Protein AF-A0A183U4D3-F1 (afdb_monomer_lite)

Secondary structure (DSSP, 8-state):
-----------SS-SS--SS-----SS-HHHHHHHHHHHHHHHHHHHTT-TTSSSTTS--HHHHHHHHHHHHHHHHTTTTT-PPPP---TTTTTS-------TTTTTS-------TTTT---TT-SSSSHHHHHHHHHHHHHHHHHSS--------

Organism: Toxocara canis (NCBI:txid6265)

Structure (mmCIF, N/CA/C/O backbone):
data_AF-A0A183U4D3-F1
#
_entry.id   AF-A0A183U4D3-F1
#
loop_
_atom_site.group_PDB
_atom_site.id
_atom_site.type_symbol
_atom_site.label_atom_id
_atom_site.label_alt_id
_atom_site.label_comp_id
_atom_site.label_asym_id
_atom_site.label_entity_id
_atom_site.label_seq_id
_atom_site.pdbx_PDB_ins_code
_atom_site.Cartn_x
_atom_site.Cartn_y
_atom_site.Cartn_z
_atom_site.occupancy
_atom_site.B_iso_or_equiv
_atom_site.auth_seq_id
_atom_site.auth_comp_id
_atom_site.auth_asym_id
_atom_site.auth_atom_id
_atom_site.pdbx_PDB_model_num
ATOM 1 N N . MET A 1 1 ? 48.449 -57.206 -62.735 1.00 44.56 1 MET A N 1
ATOM 2 C CA . MET A 1 1 ? 49.182 -56.422 -61.722 1.00 44.56 1 MET A CA 1
ATOM 3 C C . MET A 1 1 ? 48.253 -55.327 -61.239 1.00 44.56 1 MET A C 1
ATOM 5 O O . MET A 1 1 ? 47.997 -54.387 -61.975 1.00 44.56 1 MET A O 1
ATOM 9 N N . ALA A 1 2 ? 47.653 -55.547 -60.072 1.00 41.00 2 ALA A N 1
ATOM 10 C CA . ALA A 1 2 ? 46.830 -54.576 -59.368 1.00 41.00 2 ALA A CA 1
ATOM 11 C C . ALA A 1 2 ? 47.735 -53.680 -58.513 1.00 41.00 2 ALA A C 1
ATOM 13 O O . ALA A 1 2 ? 48.645 -54.203 -57.875 1.00 41.00 2 ALA A O 1
ATOM 14 N N . ASN A 1 3 ? 47.494 -52.370 -58.570 1.00 41.59 3 ASN A N 1
ATOM 15 C CA . ASN A 1 3 ? 47.828 -51.286 -57.630 1.00 41.59 3 ASN A CA 1
ATOM 16 C C . ASN A 1 3 ? 47.609 -49.998 -58.450 1.00 41.59 3 ASN A C 1
ATOM 18 O O . ASN A 1 3 ? 48.135 -49.893 -59.549 1.00 41.59 3 ASN A O 1
ATOM 22 N N . GLN A 1 4 ? 46.789 -49.027 -58.059 1.00 51.56 4 GLN A N 1
ATOM 23 C CA . GLN A 1 4 ? 46.837 -48.341 -56.777 1.00 51.56 4 GLN A CA 1
ATOM 24 C C . GLN A 1 4 ? 45.525 -47.567 -56.540 1.00 51.56 4 GLN A C 1
ATOM 26 O O . GLN A 1 4 ? 44.908 -47.057 -57.472 1.00 51.56 4 GLN A O 1
ATOM 31 N N . LEU A 1 5 ? 45.110 -47.530 -55.277 1.00 49.91 5 LEU A N 1
ATOM 32 C CA . LEU A 1 5 ? 43.897 -46.925 -54.733 1.00 49.91 5 LEU A CA 1
ATOM 33 C C . LEU A 1 5 ? 44.051 -45.422 -54.434 1.00 49.91 5 LEU A C 1
ATOM 35 O O . LEU A 1 5 ? 45.138 -44.967 -54.095 1.00 49.91 5 LEU A O 1
ATOM 39 N N . ALA A 1 6 ? 42.882 -44.772 -54.381 1.00 50.97 6 ALA A N 1
ATOM 40 C CA . ALA A 1 6 ? 42.489 -43.663 -53.504 1.00 50.97 6 ALA A CA 1
ATOM 41 C C . ALA A 1 6 ? 42.940 -42.234 -53.851 1.00 50.97 6 ALA A C 1
ATOM 43 O O . ALA A 1 6 ? 44.058 -41.837 -53.549 1.00 50.97 6 ALA A O 1
ATOM 44 N N . GLN A 1 7 ? 41.983 -41.425 -54.327 1.00 40.34 7 GLN A N 1
ATOM 45 C CA . GLN A 1 7 ? 41.547 -40.165 -53.693 1.00 40.34 7 GLN A CA 1
ATOM 46 C C . GLN A 1 7 ? 40.402 -39.531 -54.504 1.00 40.34 7 GLN A C 1
ATOM 48 O O . GLN A 1 7 ? 40.462 -39.501 -55.729 1.00 40.34 7 GLN A O 1
AT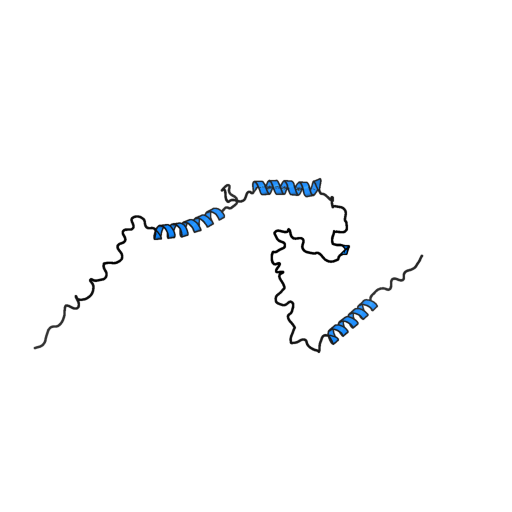OM 53 N N . GLY A 1 8 ? 39.370 -39.018 -53.820 1.00 41.41 8 GLY A N 1
ATOM 54 C CA . GLY A 1 8 ? 38.375 -38.116 -54.423 1.00 41.41 8 GLY A CA 1
ATOM 55 C C . GLY A 1 8 ? 36.907 -38.481 -54.193 1.00 41.41 8 GLY A C 1
ATOM 56 O O . GLY A 1 8 ? 36.155 -38.663 -55.144 1.00 41.41 8 GLY A O 1
ATOM 57 N N . THR A 1 9 ? 36.484 -38.599 -52.936 1.00 46.16 9 THR A N 1
ATOM 58 C CA . THR A 1 9 ? 35.069 -38.657 -52.544 1.00 46.16 9 THR A CA 1
ATOM 59 C C . THR A 1 9 ? 34.431 -37.265 -52.559 1.00 46.16 9 THR A C 1
ATOM 61 O O . THR A 1 9 ? 34.885 -36.393 -51.828 1.00 46.16 9 THR A O 1
ATOM 64 N N . GLY A 1 10 ? 33.315 -37.120 -53.280 1.00 46.25 10 GLY A N 1
ATOM 65 C CA . GLY A 1 10 ? 32.165 -36.327 -52.826 1.00 46.25 10 GLY A CA 1
ATOM 66 C C . GLY A 1 10 ? 32.139 -34.827 -53.135 1.00 46.25 10 GLY A C 1
ATOM 67 O O . GLY A 1 10 ? 32.298 -34.018 -52.232 1.00 46.25 10 GLY A O 1
ATOM 68 N N . GLU A 1 11 ? 31.756 -34.455 -54.359 1.00 47.78 11 GLU A N 1
ATOM 69 C CA . GLU A 1 11 ? 31.225 -33.114 -54.669 1.00 47.78 11 GLU A CA 1
ATOM 70 C C . GLU A 1 11 ? 29.861 -33.209 -55.372 1.00 47.78 11 GLU A C 1
ATOM 72 O O . GLU A 1 11 ? 29.689 -32.790 -56.508 1.00 47.78 11 GLU A O 1
ATOM 77 N N . THR A 1 12 ? 28.853 -33.780 -54.712 1.00 52.97 12 THR A N 1
ATOM 78 C CA . THR A 1 12 ? 27.444 -33.562 -55.096 1.00 52.97 12 THR A CA 1
ATOM 79 C C . THR A 1 12 ? 26.551 -33.637 -53.858 1.00 52.97 12 THR A C 1
ATOM 81 O O . THR A 1 12 ? 26.125 -34.720 -53.485 1.00 52.97 12 THR A O 1
ATOM 84 N N . ALA A 1 13 ? 26.310 -32.494 -53.199 1.00 53.44 13 ALA A N 1
ATOM 85 C CA . ALA A 1 13 ? 25.108 -32.169 -52.396 1.00 53.44 13 ALA A CA 1
ATOM 86 C C . ALA A 1 13 ? 25.422 -31.154 -51.282 1.00 53.44 13 ALA A C 1
ATOM 88 O O . ALA A 1 13 ? 25.494 -31.523 -50.117 1.00 53.44 13 ALA A O 1
ATOM 89 N N . SER A 1 14 ? 25.593 -29.864 -51.602 1.00 53.22 14 SER A N 1
ATOM 90 C CA . SER A 1 14 ? 25.630 -28.836 -50.540 1.00 53.22 14 SER A CA 1
ATOM 91 C C . SER A 1 14 ? 25.419 -27.384 -51.013 1.00 53.22 14 SER A C 1
ATOM 93 O O . SER A 1 14 ? 25.943 -26.462 -50.398 1.00 53.22 14 SER A O 1
ATOM 95 N N . LEU A 1 15 ? 24.678 -27.109 -52.092 1.00 56.41 15 LEU A N 1
ATOM 96 C CA . LEU A 1 15 ? 24.499 -25.713 -52.552 1.00 56.41 15 LEU A CA 1
ATOM 97 C C . LEU A 1 15 ? 23.039 -25.295 -52.756 1.00 56.41 15 LEU A C 1
ATOM 99 O O . LEU A 1 15 ? 22.734 -24.491 -53.632 1.00 56.41 15 LEU A O 1
ATOM 103 N N . ARG A 1 16 ? 22.124 -25.803 -51.918 1.00 54.88 16 ARG A N 1
ATOM 104 C CA . ARG A 1 16 ? 20.745 -25.284 -51.806 1.00 54.88 16 ARG A CA 1
ATOM 105 C C . ARG A 1 16 ? 20.261 -25.139 -50.363 1.00 54.88 16 ARG A C 1
ATOM 107 O O . ARG A 1 16 ? 19.189 -25.614 -50.015 1.00 54.88 16 ARG A O 1
ATOM 114 N N . LEU A 1 17 ? 21.035 -24.436 -49.538 1.00 55.50 17 LEU A N 1
ATOM 115 C CA . LEU A 1 17 ? 20.536 -23.893 -48.268 1.00 55.50 17 LEU A CA 1
ATOM 116 C C . LEU A 1 17 ? 21.156 -22.523 -47.947 1.00 55.50 17 LEU A C 1
ATOM 118 O O . LEU A 1 17 ? 21.569 -22.257 -46.829 1.00 55.50 17 LEU A O 1
ATOM 122 N N . GLY A 1 18 ? 21.272 -21.659 -48.956 1.00 48.31 18 GLY A N 1
ATOM 123 C CA . GLY A 1 18 ? 21.847 -20.316 -48.808 1.00 48.31 18 GLY A CA 1
ATOM 124 C C . GLY A 1 18 ? 20.845 -19.179 -49.001 1.00 48.31 18 GLY A C 1
ATOM 125 O O . GLY A 1 18 ? 21.269 -18.072 -49.301 1.00 48.31 18 GLY A O 1
ATOM 126 N N . HIS A 1 19 ? 19.534 -19.440 -48.926 1.00 54.84 19 HIS A N 1
ATOM 127 C CA . HIS A 1 19 ? 18.524 -18.493 -49.422 1.00 54.84 19 HIS A CA 1
ATOM 128 C C . HIS A 1 19 ? 17.438 -18.069 -48.422 1.00 54.84 19 HIS A C 1
ATOM 130 O O . HIS A 1 19 ? 16.425 -17.522 -48.849 1.00 54.84 19 HIS A O 1
ATOM 136 N N . THR A 1 20 ? 17.624 -18.262 -47.109 1.00 54.31 20 THR A N 1
ATOM 137 C CA . THR A 1 20 ? 16.523 -17.979 -46.164 1.00 54.31 20 THR A CA 1
ATOM 138 C C . THR A 1 20 ? 16.911 -17.376 -44.812 1.00 54.31 20 THR A C 1
ATOM 140 O O . THR A 1 20 ? 16.169 -17.591 -43.870 1.00 54.31 20 THR A O 1
ATOM 143 N N . LEU A 1 21 ? 18.018 -16.632 -44.652 1.00 59.41 21 LEU A N 1
ATOM 144 C CA . LEU A 1 21 ? 18.308 -15.955 -43.363 1.00 59.41 21 LEU A CA 1
ATOM 145 C C . LEU A 1 21 ? 19.048 -14.605 -43.467 1.00 59.41 21 LEU A C 1
ATOM 147 O O . LEU A 1 21 ? 19.639 -14.160 -42.491 1.00 59.41 21 LEU A O 1
ATOM 151 N N . ALA A 1 22 ? 19.034 -13.921 -44.609 1.00 60.75 22 ALA A N 1
ATOM 152 C CA . ALA A 1 22 ? 19.615 -12.578 -44.696 1.00 60.75 22 ALA A CA 1
ATOM 153 C C . ALA A 1 22 ? 18.512 -11.517 -44.584 1.00 60.75 22 ALA A C 1
ATOM 155 O O . ALA A 1 22 ? 18.188 -10.838 -45.554 1.00 60.75 22 ALA A O 1
ATOM 156 N N . ILE A 1 23 ? 17.886 -11.414 -43.408 1.00 65.94 23 ILE A N 1
ATOM 157 C CA . ILE A 1 23 ? 17.155 -10.192 -43.058 1.00 65.94 23 ILE A CA 1
ATOM 158 C C . ILE A 1 23 ? 18.216 -9.242 -42.507 1.00 65.94 23 ILE A C 1
ATOM 160 O O . ILE A 1 23 ? 18.730 -9.462 -41.413 1.00 65.94 23 ILE A O 1
ATOM 164 N N . ASP A 1 24 ? 18.583 -8.231 -43.291 1.00 66.75 24 ASP A N 1
ATOM 165 C CA . ASP A 1 24 ? 19.472 -7.159 -42.845 1.00 66.75 24 ASP A CA 1
ATOM 166 C C . ASP A 1 24 ? 18.697 -6.246 -41.889 1.00 66.75 24 ASP A C 1
ATOM 168 O O . ASP A 1 24 ? 18.011 -5.302 -42.285 1.00 66.75 24 ASP A O 1
ATOM 172 N N . ILE A 1 25 ? 18.704 -6.619 -40.610 1.00 68.25 25 ILE A N 1
ATOM 173 C CA . ILE A 1 25 ? 18.084 -5.831 -39.557 1.00 68.25 25 ILE A CA 1
ATOM 174 C C . ILE A 1 25 ? 19.145 -4.859 -39.034 1.00 68.25 25 ILE A C 1
ATOM 176 O O . ILE A 1 25 ? 19.945 -5.208 -38.170 1.00 68.25 25 ILE A O 1
ATOM 180 N N . VAL A 1 26 ? 19.108 -3.618 -39.528 1.00 82.81 26 VAL A N 1
ATOM 181 C CA . VAL A 1 26 ? 19.986 -2.513 -39.084 1.00 82.81 26 VAL A CA 1
ATOM 182 C C . VAL A 1 26 ? 19.916 -2.299 -37.561 1.00 82.81 26 VAL A C 1
ATOM 184 O O . VAL A 1 26 ? 20.884 -1.860 -36.944 1.00 82.81 26 VAL A O 1
ATOM 187 N N . VAL A 1 27 ? 18.777 -2.634 -36.942 1.00 81.38 27 VAL A N 1
ATOM 188 C CA . VAL A 1 27 ? 18.528 -2.504 -35.499 1.00 81.38 27 VAL A CA 1
ATOM 189 C C . VAL A 1 27 ? 18.169 -3.864 -34.886 1.00 81.38 27 VAL A C 1
ATOM 191 O O . VAL A 1 27 ? 17.082 -4.371 -35.153 1.00 81.38 27 VAL A O 1
ATOM 194 N N . PRO A 1 28 ? 19.001 -4.464 -34.019 1.00 84.88 28 PRO A N 1
ATOM 195 C CA . PRO A 1 28 ? 18.786 -5.827 -33.527 1.00 84.88 28 PRO A CA 1
ATOM 196 C C . PRO A 1 28 ? 17.645 -5.915 -32.492 1.00 84.88 28 PRO A C 1
ATOM 198 O O . PRO A 1 28 ? 17.878 -5.987 -31.286 1.00 84.88 28 PRO A O 1
ATOM 201 N N . LEU A 1 29 ? 16.392 -5.961 -32.959 1.00 87.19 29 LEU A N 1
ATOM 202 C CA . LEU A 1 29 ? 15.186 -5.945 -32.114 1.00 87.19 29 LEU A CA 1
ATOM 203 C C . LEU A 1 29 ? 15.153 -7.064 -31.059 1.00 87.19 29 LEU A C 1
ATOM 205 O O . LEU A 1 29 ? 14.802 -6.815 -29.909 1.00 87.19 29 LEU A O 1
ATOM 209 N N . SER A 1 30 ? 15.547 -8.292 -31.418 1.00 87.31 30 SER A N 1
ATOM 210 C CA . SER A 1 30 ? 15.556 -9.425 -30.476 1.00 87.31 30 SER A CA 1
ATOM 211 C C . SER A 1 30 ? 16.523 -9.193 -29.310 1.00 87.31 30 SER A C 1
ATOM 213 O O . SER A 1 30 ? 16.172 -9.418 -28.152 1.00 87.31 30 SER A O 1
ATOM 215 N N . THR A 1 31 ? 17.713 -8.669 -29.600 1.00 89.12 31 THR A N 1
ATOM 216 C CA . THR A 1 31 ? 18.724 -8.350 -28.588 1.00 89.12 31 THR A CA 1
ATOM 217 C C . THR A 1 31 ? 18.310 -7.152 -27.738 1.00 89.12 31 THR A C 1
ATOM 219 O O . THR A 1 31 ? 18.573 -7.149 -26.541 1.00 89.12 31 THR A O 1
ATOM 222 N N . MET A 1 32 ? 17.607 -6.166 -28.306 1.00 92.81 32 MET A N 1
ATOM 223 C CA . MET A 1 32 ? 17.054 -5.047 -27.531 1.00 92.81 32 MET A CA 1
ATOM 224 C C . MET A 1 32 ? 16.004 -5.517 -26.520 1.00 92.81 32 MET A C 1
ATOM 226 O O . MET A 1 32 ? 16.042 -5.102 -25.366 1.00 92.81 32 MET A O 1
ATOM 230 N N . VAL A 1 33 ? 15.107 -6.425 -26.915 1.00 93.81 33 VAL A N 1
ATOM 231 C CA . VAL A 1 33 ? 14.118 -7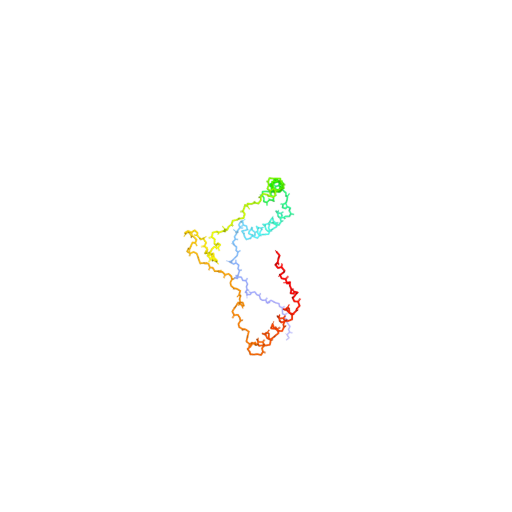.007 -25.993 1.00 93.81 33 VAL A CA 1
ATOM 232 C C . VAL A 1 33 ? 14.812 -7.797 -24.880 1.00 93.81 33 VAL A C 1
ATOM 234 O O . VAL A 1 33 ? 14.491 -7.616 -23.708 1.00 93.81 33 VAL A O 1
ATOM 237 N N . GLN A 1 34 ? 15.807 -8.624 -25.220 1.00 93.19 34 GLN A N 1
ATOM 238 C CA . GLN A 1 34 ? 16.605 -9.350 -24.223 1.00 93.19 34 GLN A CA 1
ATOM 239 C C . GLN A 1 34 ? 17.324 -8.392 -23.262 1.00 93.19 34 GLN A C 1
ATOM 241 O O . GLN A 1 34 ? 17.308 -8.606 -22.053 1.00 93.19 34 GLN A O 1
ATOM 246 N N . PHE A 1 35 ? 17.902 -7.306 -23.778 1.00 95.12 35 PHE A N 1
ATOM 247 C CA . PHE A 1 35 ? 18.560 -6.280 -22.974 1.00 95.12 35 PHE A CA 1
ATOM 248 C C . PHE A 1 35 ? 17.597 -5.615 -21.982 1.00 95.12 35 PHE A C 1
ATOM 250 O O . PHE A 1 35 ? 17.933 -5.496 -20.806 1.00 95.12 35 PHE A O 1
ATOM 257 N N . VAL A 1 36 ? 16.386 -5.249 -22.420 1.00 95.31 36 VAL A N 1
ATOM 258 C CA . VAL A 1 36 ? 15.362 -4.662 -21.539 1.00 95.31 36 VAL A CA 1
ATOM 259 C C . VAL A 1 36 ? 14.950 -5.637 -20.438 1.00 95.31 36 VAL A C 1
ATOM 261 O O . VAL A 1 36 ? 14.810 -5.212 -19.298 1.00 95.31 36 VAL A O 1
ATOM 264 N N . PHE A 1 37 ? 14.815 -6.935 -20.719 1.00 94.75 37 PHE A N 1
ATOM 265 C CA . PHE A 1 37 ? 14.504 -7.911 -19.670 1.00 94.75 37 PHE A CA 1
ATOM 266 C C . PHE A 1 37 ? 15.627 -8.044 -18.636 1.00 94.75 37 PHE A C 1
ATOM 268 O O . PHE A 1 37 ? 15.357 -8.004 -17.437 1.00 94.75 37 PHE A O 1
ATOM 275 N N . TYR A 1 38 ? 16.884 -8.175 -19.070 1.00 95.12 38 TYR A N 1
ATOM 276 C CA . TYR A 1 38 ? 18.003 -8.354 -18.141 1.00 95.12 38 TYR A CA 1
ATOM 277 C C . TYR A 1 38 ? 18.315 -7.089 -17.339 1.00 95.12 38 TYR A C 1
ATOM 279 O O . TYR A 1 38 ? 18.455 -7.152 -16.118 1.00 95.12 38 TYR A O 1
ATOM 287 N N . VAL A 1 39 ? 18.402 -5.934 -18.003 1.00 95.75 39 VAL A N 1
ATOM 288 C CA . VAL A 1 39 ? 18.679 -4.660 -17.328 1.00 95.75 39 VAL A CA 1
ATOM 289 C C . VAL A 1 39 ? 17.462 -4.180 -16.552 1.00 95.75 39 VAL A C 1
ATOM 291 O O . VAL A 1 39 ? 17.624 -3.685 -15.446 1.00 95.75 39 VAL A O 1
ATOM 294 N N . GLY A 1 40 ? 16.249 -4.377 -17.069 1.00 95.06 40 GLY A N 1
ATOM 295 C CA . GLY A 1 40 ? 15.016 -4.035 -16.363 1.00 95.06 40 GLY A CA 1
ATOM 296 C C . GLY A 1 40 ? 14.853 -4.822 -15.066 1.00 95.06 40 GLY A C 1
ATOM 297 O O . GLY A 1 40 ? 14.557 -4.230 -14.033 1.00 95.06 40 GLY A O 1
ATOM 298 N N . TRP A 1 41 ? 15.122 -6.132 -15.073 1.00 95.31 41 TRP A N 1
ATOM 299 C CA . TRP A 1 41 ? 15.069 -6.929 -13.843 1.00 95.31 41 TRP A CA 1
ATOM 300 C C . TRP A 1 41 ? 16.180 -6.536 -12.858 1.00 95.31 41 TRP A C 1
ATOM 302 O O . TRP A 1 41 ? 15.925 -6.400 -11.663 1.00 95.31 41 TRP A O 1
ATOM 312 N N . MET A 1 42 ? 17.397 -6.268 -13.341 1.00 94.69 42 MET A N 1
ATOM 313 C CA . MET A 1 42 ? 18.463 -5.730 -12.488 1.00 94.69 42 MET A CA 1
ATOM 314 C C . MET A 1 42 ? 18.057 -4.388 -11.857 1.00 94.69 42 MET A C 1
ATOM 316 O O . MET A 1 42 ? 18.216 -4.212 -10.653 1.00 94.69 42 MET A O 1
ATOM 320 N N . LYS A 1 43 ? 17.487 -3.469 -12.645 1.00 90.81 43 LYS A N 1
ATOM 321 C CA . LYS A 1 43 ? 17.035 -2.148 -12.189 1.00 90.81 43 LYS A CA 1
ATOM 322 C C . LYS A 1 43 ? 15.904 -2.242 -11.168 1.00 90.81 43 LYS A C 1
ATOM 324 O O . LYS A 1 43 ? 15.918 -1.502 -10.196 1.00 90.81 43 LYS A O 1
ATOM 329 N N . ALA A 1 44 ? 14.987 -3.198 -11.324 1.00 91.94 44 ALA A N 1
ATOM 330 C CA . ALA A 1 44 ? 13.969 -3.471 -10.310 1.00 91.94 44 ALA A CA 1
ATOM 331 C C . ALA A 1 44 ? 14.5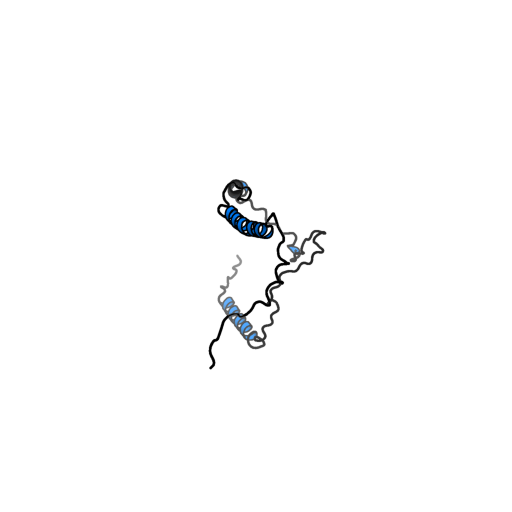90 -3.888 -8.962 1.00 91.94 44 ALA A C 1
ATOM 333 O O . ALA A 1 44 ? 14.101 -3.492 -7.910 1.00 91.94 44 ALA A O 1
ATOM 334 N N . ALA A 1 45 ? 15.681 -4.661 -8.981 1.00 91.81 45 ALA A N 1
ATOM 335 C CA . ALA A 1 45 ? 16.410 -5.002 -7.761 1.00 91.81 45 ALA A CA 1
ATOM 336 C C . ALA A 1 45 ? 17.204 -3.812 -7.193 1.00 91.81 45 ALA A C 1
ATOM 338 O O . ALA A 1 45 ? 17.338 -3.715 -5.980 1.00 91.81 45 ALA A O 1
ATOM 339 N N . GLU A 1 46 ? 17.717 -2.923 -8.047 1.00 91.06 46 GLU A N 1
ATOM 340 C CA . GLU A 1 46 ? 18.452 -1.715 -7.648 1.00 91.06 46 GLU A CA 1
ATOM 341 C C . GLU A 1 46 ? 17.564 -0.731 -6.882 1.00 91.06 46 GLU A C 1
ATOM 343 O O . GLU A 1 46 ? 17.951 -0.310 -5.796 1.00 91.06 46 GLU A O 1
ATOM 348 N N . VAL A 1 47 ? 16.359 -0.447 -7.389 1.00 88.75 47 VAL A N 1
ATOM 349 C CA . VAL A 1 47 ? 15.385 0.431 -6.711 1.00 88.75 47 VAL A CA 1
ATOM 350 C C . VAL A 1 47 ? 15.004 -0.128 -5.335 1.00 88.75 47 VAL A C 1
ATOM 352 O O . VAL A 1 47 ? 14.893 0.601 -4.361 1.00 88.75 47 VAL A O 1
ATOM 355 N N . LEU A 1 48 ? 14.884 -1.452 -5.207 1.00 87.31 48 LEU A N 1
ATOM 356 C CA . LEU A 1 48 ? 14.542 -2.097 -3.934 1.00 87.31 48 LEU A CA 1
ATOM 357 C C . LEU A 1 48 ? 15.741 -2.332 -3.005 1.00 87.31 48 LEU A C 1
ATOM 359 O O . LEU A 1 48 ? 15.563 -2.848 -1.900 1.00 87.31 48 LEU A O 1
ATOM 363 N N . LEU A 1 49 ? 16.964 -2.013 -3.436 1.00 89.62 49 LEU A N 1
ATOM 364 C CA . LEU A 1 49 ? 18.164 -2.291 -2.651 1.00 89.62 49 LEU A CA 1
ATOM 365 C C . LEU A 1 49 ? 18.288 -1.345 -1.451 1.00 89.62 49 LEU A C 1
ATOM 367 O O . LEU A 1 49 ? 18.769 -1.764 -0.397 1.00 89.62 49 LEU A O 1
ATOM 371 N N . ASN A 1 50 ? 17.836 -0.097 -1.600 1.00 91.06 50 ASN A N 1
ATOM 372 C CA . ASN A 1 50 ? 17.753 0.875 -0.516 1.00 91.06 50 ASN A CA 1
ATOM 373 C C . ASN A 1 50 ? 16.409 1.629 -0.545 1.00 91.06 50 ASN A C 1
ATOM 375 O O . ASN A 1 50 ? 16.388 2.785 -0.942 1.00 91.06 50 ASN A O 1
ATOM 379 N N . PRO A 1 51 ? 15.320 1.024 -0.043 1.00 87.44 51 PRO A N 1
ATOM 380 C CA . PRO A 1 51 ? 13.973 1.601 -0.093 1.00 87.44 51 PRO A CA 1
ATOM 381 C C . PRO A 1 51 ? 13.750 2.772 0.894 1.00 87.44 51 PRO A C 1
ATOM 383 O O . PRO A 1 51 ? 12.615 3.169 1.149 1.00 87.44 51 PRO A O 1
ATOM 386 N N . MET A 1 52 ? 14.811 3.243 1.563 1.00 86.12 52 MET A N 1
ATOM 387 C CA . MET A 1 52 ? 14.784 4.336 2.548 1.00 86.12 52 MET A CA 1
ATOM 388 C C . MET A 1 52 ? 15.556 5.571 2.059 1.00 86.12 52 MET A C 1
ATOM 390 O O . MET A 1 52 ? 16.015 6.369 2.880 1.00 86.12 52 MET A O 1
ATOM 394 N N . GLY A 1 53 ? 15.802 5.669 0.753 1.00 87.44 53 GLY A N 1
ATOM 395 C CA . GLY A 1 53 ? 16.415 6.836 0.137 1.00 87.44 53 GLY A CA 1
ATOM 396 C C . GLY A 1 53 ? 15.427 7.992 -0.046 1.00 87.44 53 GLY A C 1
ATOM 397 O O . GLY A 1 53 ? 14.520 8.193 0.761 1.00 87.44 53 GLY A O 1
ATOM 398 N N . ASP A 1 54 ? 15.680 8.781 -1.086 1.00 88.00 54 ASP A N 1
ATOM 399 C CA . ASP A 1 54 ? 14.887 9.949 -1.497 1.00 88.00 54 ASP A CA 1
ATOM 400 C C . ASP A 1 54 ? 14.421 9.794 -2.960 1.00 88.00 54 ASP A C 1
ATOM 402 O O . ASP A 1 54 ? 14.089 10.779 -3.617 1.00 88.00 54 ASP A O 1
ATOM 406 N N . ASP A 1 55 ? 14.473 8.569 -3.503 1.00 87.81 55 ASP A N 1
ATOM 407 C CA . ASP A 1 55 ? 13.957 8.278 -4.839 1.00 87.81 55 ASP A CA 1
ATOM 408 C C . ASP A 1 55 ? 12.417 8.259 -4.808 1.00 87.81 55 ASP A C 1
ATOM 410 O O . ASP A 1 55 ? 11.800 7.956 -3.787 1.00 87.81 55 ASP A O 1
ATOM 414 N N . ASP A 1 56 ? 11.772 8.546 -5.942 1.00 86.31 56 ASP A N 1
ATOM 415 C CA . ASP A 1 56 ? 10.305 8.690 -6.024 1.00 86.31 56 ASP A CA 1
ATOM 416 C C . ASP A 1 56 ? 9.521 7.421 -5.604 1.00 86.31 56 ASP A C 1
ATOM 418 O O . ASP A 1 56 ? 8.349 7.512 -5.237 1.00 86.31 56 ASP A O 1
ATOM 422 N N . ASP A 1 57 ? 10.154 6.244 -5.666 1.00 88.00 57 ASP A N 1
ATOM 423 C CA . ASP A 1 57 ? 9.568 4.944 -5.306 1.00 88.00 57 ASP A CA 1
ATOM 424 C C . ASP A 1 57 ? 9.947 4.475 -3.876 1.00 88.00 57 ASP A C 1
ATOM 426 O O . ASP A 1 57 ? 9.552 3.378 -3.462 1.00 88.00 57 ASP A O 1
ATOM 430 N N . ASP A 1 58 ? 10.707 5.276 -3.115 1.00 93.06 58 ASP A N 1
ATOM 431 C CA . ASP A 1 58 ? 11.118 4.967 -1.741 1.00 93.06 58 ASP A CA 1
ATOM 432 C C . ASP A 1 58 ? 9.994 5.200 -0.716 1.00 93.06 58 ASP A C 1
ATOM 434 O O . ASP A 1 58 ? 8.986 5.870 -0.952 1.00 93.06 58 ASP A O 1
ATOM 438 N N . PHE A 1 59 ? 10.157 4.643 0.486 1.00 91.25 59 PHE A N 1
ATOM 439 C CA . PHE A 1 59 ? 9.205 4.882 1.566 1.00 91.25 59 PHE A CA 1
ATOM 440 C C . PHE A 1 59 ? 9.257 6.333 2.061 1.00 91.25 59 PHE A C 1
ATOM 442 O O . PHE A 1 59 ? 10.297 6.804 2.521 1.00 91.25 59 PHE A O 1
ATOM 449 N N . GLU A 1 60 ? 8.090 6.981 2.147 1.00 93.75 60 GLU A N 1
ATOM 450 C CA . GLU A 1 60 ? 7.913 8.297 2.780 1.00 93.75 60 GLU A CA 1
ATOM 451 C C . GLU A 1 60 ? 8.080 8.240 4.316 1.00 93.75 60 GLU A C 1
ATOM 453 O O . GLU A 1 60 ? 7.140 8.384 5.107 1.00 93.75 60 GLU A O 1
ATOM 458 N N . CYS A 1 61 ? 9.307 8.013 4.780 1.00 93.81 61 CYS A N 1
ATOM 459 C CA . CYS A 1 61 ? 9.608 7.788 6.192 1.00 93.81 61 CYS A CA 1
ATOM 460 C C . CYS A 1 61 ? 9.340 9.022 7.062 1.00 93.81 61 CYS A C 1
ATOM 462 O O . CYS A 1 61 ? 8.882 8.877 8.196 1.00 93.81 61 CYS A O 1
ATOM 464 N N . ASN A 1 62 ? 9.570 10.227 6.530 1.00 91.94 62 ASN A N 1
ATOM 465 C CA . ASN A 1 62 ? 9.288 11.483 7.233 1.00 91.94 62 ASN A CA 1
ATOM 466 C C . ASN A 1 62 ? 7.791 11.619 7.539 1.00 91.94 62 ASN A C 1
ATOM 468 O O . ASN A 1 62 ? 7.415 11.884 8.679 1.00 91.94 62 ASN A O 1
ATOM 472 N N . PHE A 1 63 ? 6.933 11.323 6.556 1.00 95.38 63 PHE A N 1
ATOM 473 C CA . PHE A 1 63 ? 5.485 11.314 6.756 1.00 95.38 63 PHE A CA 1
ATOM 474 C C . PHE A 1 63 ? 5.070 10.287 7.813 1.00 95.38 63 PHE A C 1
ATOM 476 O O . PHE A 1 63 ? 4.288 10.593 8.716 1.00 95.38 63 PHE A O 1
ATOM 483 N N . LEU A 1 64 ? 5.608 9.064 7.737 1.00 96.06 64 LEU A N 1
ATOM 484 C CA . LEU A 1 64 ? 5.305 8.023 8.718 1.00 96.06 64 LEU A CA 1
ATOM 485 C C . LEU A 1 64 ? 5.733 8.424 10.133 1.00 96.06 64 LEU A C 1
ATOM 487 O O . LEU A 1 64 ? 4.994 8.152 11.084 1.00 96.06 64 LEU A O 1
ATOM 491 N N . LEU A 1 65 ? 6.890 9.070 10.276 1.00 96.31 65 LEU A N 1
ATOM 492 C CA . LEU A 1 65 ? 7.392 9.549 11.558 1.00 96.31 65 LEU A CA 1
ATOM 493 C C . LEU A 1 65 ? 6.472 10.624 12.143 1.00 96.31 65 LEU A C 1
ATOM 495 O O . LEU A 1 65 ? 6.006 10.463 13.273 1.00 96.31 65 LEU A O 1
ATOM 499 N N . ASP A 1 66 ? 6.150 11.654 11.362 1.00 97.62 66 ASP A N 1
ATOM 500 C CA . ASP A 1 66 ? 5.280 12.753 11.789 1.00 97.62 66 ASP A CA 1
ATOM 501 C C . ASP A 1 66 ? 3.885 12.241 12.160 1.00 97.62 66 ASP A C 1
ATOM 503 O O . ASP A 1 66 ? 3.360 12.540 13.237 1.00 97.62 66 ASP A O 1
ATOM 507 N N . LYS A 1 67 ? 3.306 11.378 11.315 1.00 97.88 67 LYS A N 1
ATOM 508 C CA . LYS A 1 67 ? 1.997 10.760 11.554 1.00 97.88 67 LYS A CA 1
ATOM 509 C C . LYS A 1 67 ? 2.000 9.936 12.837 1.00 97.88 67 LYS A C 1
ATOM 511 O O . LYS A 1 67 ? 1.055 10.018 13.622 1.00 97.88 67 LYS A O 1
ATOM 516 N N . ASN A 1 68 ? 3.013 9.097 13.043 1.00 97.25 68 ASN A N 1
ATOM 517 C CA . ASN A 1 68 ? 3.083 8.234 14.220 1.00 97.25 68 ASN A CA 1
ATOM 518 C C . ASN A 1 68 ? 3.294 9.044 15.496 1.00 97.25 68 ASN A C 1
ATOM 520 O O . ASN A 1 68 ? 2.619 8.770 16.487 1.00 97.25 68 ASN A O 1
ATOM 524 N N . LEU A 1 69 ? 4.160 10.059 15.465 1.00 97.44 69 LEU A N 1
ATOM 525 C CA . LEU A 1 69 ? 4.373 10.944 16.603 1.00 97.44 69 LEU A CA 1
ATOM 526 C C . LEU A 1 69 ? 3.073 11.668 16.969 1.00 97.44 69 LEU A C 1
ATOM 528 O O . LEU A 1 69 ? 2.617 11.538 18.102 1.00 97.44 69 LEU A O 1
ATOM 532 N N . ALA A 1 70 ? 2.421 12.323 16.006 1.00 96.94 70 ALA A N 1
ATOM 533 C CA . ALA A 1 70 ? 1.153 13.014 16.232 1.00 96.94 70 ALA A CA 1
ATOM 534 C C . ALA A 1 70 ? 0.051 12.074 16.756 1.00 96.94 70 ALA A C 1
ATOM 536 O O . ALA A 1 70 ? -0.605 12.378 17.750 1.00 96.94 70 ALA A O 1
ATOM 537 N N . THR A 1 71 ? -0.111 10.898 16.136 1.00 97.00 71 THR A N 1
ATOM 538 C CA . THR A 1 71 ? -1.120 9.908 16.553 1.00 97.00 71 THR A CA 1
ATOM 539 C C . THR A 1 71 ? -0.843 9.409 17.970 1.00 97.00 71 THR A C 1
ATOM 541 O O . THR A 1 71 ? -1.752 9.343 18.789 1.00 97.00 71 THR A O 1
ATOM 544 N N . SER A 1 72 ? 0.412 9.070 18.279 1.00 97.25 72 SER A N 1
ATOM 545 C CA . SER A 1 72 ? 0.788 8.568 19.603 1.00 97.25 72 SER A CA 1
ATOM 546 C C . SER A 1 72 ? 0.544 9.598 20.704 1.00 97.25 72 SER A C 1
ATOM 548 O O . SER A 1 72 ? 0.039 9.229 21.761 1.00 97.25 72 SER A O 1
ATOM 550 N N . LEU A 1 73 ? 0.831 10.878 20.440 1.00 96.94 73 LEU A N 1
ATOM 551 C CA . LEU A 1 73 ? 0.600 11.969 21.385 1.00 96.94 73 LEU A CA 1
ATOM 552 C C . LEU A 1 73 ? -0.895 12.231 21.599 1.00 96.94 73 LEU A C 1
ATOM 554 O O . LEU A 1 73 ? -1.323 12.316 22.744 1.00 96.94 73 LEU A O 1
ATOM 558 N N . SER A 1 74 ? -1.705 12.256 20.535 1.00 94.94 74 SER A N 1
ATOM 559 C CA . SER A 1 74 ? -3.169 12.378 20.658 1.00 94.94 74 SER A CA 1
ATOM 560 C C . SER A 1 74 ? -3.778 11.199 21.434 1.00 94.94 74 SER A C 1
ATOM 562 O O . SER A 1 74 ? -4.658 11.392 22.274 1.00 94.94 74 SER A O 1
ATOM 564 N N . ILE A 1 75 ? -3.248 9.979 21.255 1.00 95.31 75 ILE A N 1
ATOM 565 C CA . ILE A 1 75 ? -3.712 8.804 22.008 1.00 95.31 75 ILE A CA 1
ATOM 566 C C . ILE A 1 75 ? -3.495 8.975 23.518 1.00 95.31 75 ILE A C 1
ATOM 568 O O . ILE A 1 75 ? -4.394 8.678 24.306 1.00 95.31 75 ILE A O 1
ATOM 572 N N . VAL A 1 76 ? -2.304 9.418 23.929 1.00 94.50 76 VAL A N 1
ATOM 573 C CA . VAL A 1 76 ? -1.934 9.491 25.354 1.00 94.50 76 VAL A CA 1
ATOM 574 C C . VAL A 1 76 ? -2.382 10.771 26.054 1.00 94.50 76 VAL A C 1
ATOM 576 O O . VAL A 1 76 ? -2.431 10.767 27.281 1.00 94.50 76 VAL A O 1
ATOM 579 N N . ASP A 1 77 ? -2.678 11.836 25.309 1.00 93.25 77 ASP A N 1
ATOM 580 C CA . ASP A 1 77 ? -3.095 13.130 25.856 1.00 93.25 77 ASP A CA 1
ATOM 581 C C . ASP A 1 77 ? -4.612 13.322 25.705 1.00 93.25 77 ASP A C 1
ATOM 583 O O . ASP A 1 77 ? -5.359 13.208 26.676 1.00 93.25 77 ASP A O 1
ATOM 587 N N . GLU A 1 78 ? -5.090 13.512 24.473 1.00 91.06 78 GLU A N 1
ATOM 588 C CA . GLU A 1 78 ? -6.485 13.875 24.188 1.00 91.06 78 GLU A CA 1
ATOM 589 C C . GLU A 1 78 ? -7.470 12.729 24.451 1.00 91.06 78 GLU A C 1
ATOM 591 O O . GLU A 1 78 ? -8.528 12.951 25.032 1.00 91.06 78 GLU A O 1
ATOM 596 N N . THR A 1 79 ? -7.135 11.499 24.043 1.00 89.81 79 THR A N 1
ATOM 597 C CA . THR A 1 79 ? -8.062 10.348 24.132 1.00 89.81 79 THR A CA 1
ATOM 598 C C . THR A 1 79 ? -7.842 9.469 25.368 1.00 89.81 79 THR A C 1
ATOM 600 O O . THR A 1 79 ? -8.355 8.349 25.466 1.00 89.81 79 THR A O 1
ATOM 603 N N . HIS A 1 80 ? -7.055 9.942 26.334 1.00 91.56 80 HIS A N 1
ATOM 604 C CA . HIS A 1 80 ? -6.706 9.148 27.502 1.00 91.56 80 HIS A CA 1
ATOM 605 C C . HIS A 1 80 ? -7.923 8.901 28.405 1.00 91.56 80 HIS A C 1
ATOM 607 O O . HIS A 1 80 ? -8.487 9.828 28.977 1.00 91.56 80 HIS A O 1
ATOM 613 N N . TYR A 1 81 ? -8.318 7.631 28.552 1.00 89.62 81 TYR A N 1
ATOM 614 C CA . TYR A 1 81 ? -9.548 7.215 29.247 1.00 89.62 81 TYR A CA 1
ATOM 615 C C . TYR A 1 81 ? -10.849 7.829 28.691 1.00 89.62 81 TYR A C 1
ATOM 617 O O . TYR A 1 81 ? -11.890 7.732 29.342 1.00 89.62 81 TYR A O 1
ATOM 625 N N . ASP A 1 82 ? -10.825 8.381 27.476 1.00 91.44 82 ASP A N 1
ATOM 626 C CA . ASP A 1 82 ? -11.997 8.964 26.820 1.00 91.44 82 ASP A CA 1
ATOM 627 C C . ASP A 1 82 ? -12.720 7.922 25.954 1.00 91.44 82 ASP A C 1
ATOM 629 O O . ASP A 1 82 ? -12.725 7.958 24.723 1.00 91.44 82 ASP A O 1
ATOM 633 N N . ALA A 1 83 ? -13.280 6.905 26.612 1.00 90.44 83 ALA A N 1
ATOM 634 C CA . ALA A 1 83 ? -14.092 5.902 25.934 1.00 90.44 83 ALA A CA 1
ATOM 635 C C . ALA A 1 83 ? -15.542 6.396 25.776 1.00 90.44 83 ALA A C 1
ATOM 637 O O . ALA A 1 83 ? -16.114 6.941 26.727 1.00 90.44 83 ALA A O 1
ATOM 638 N N . PRO A 1 84 ? -16.195 6.149 24.624 1.00 93.38 84 PRO A N 1
ATOM 639 C CA . PRO A 1 84 ? -17.600 6.486 24.454 1.00 93.38 84 PRO A CA 1
ATOM 640 C C . PRO A 1 84 ? -18.475 5.698 25.436 1.00 93.38 84 PRO A C 1
ATOM 642 O O . PRO A 1 84 ? -18.160 4.573 25.833 1.00 93.38 84 PRO A O 1
ATOM 645 N N . THR A 1 85 ? -19.616 6.282 25.808 1.00 93.12 85 THR A N 1
ATOM 646 C CA . THR A 1 85 ? -20.590 5.603 26.674 1.00 93.12 85 THR A CA 1
ATOM 647 C C . THR A 1 85 ? -21.069 4.294 26.048 1.00 93.12 85 THR A C 1
ATOM 649 O O . THR A 1 85 ? -21.413 4.244 24.867 1.00 93.12 85 THR A O 1
ATOM 652 N N . VAL A 1 86 ? -21.108 3.230 26.852 1.00 94.12 86 VAL A N 1
ATOM 653 C CA . VAL A 1 86 ? -21.596 1.919 26.412 1.00 94.12 86 VAL A CA 1
ATOM 654 C C . VAL A 1 86 ? -23.102 2.007 26.173 1.00 94.12 86 VAL A C 1
ATOM 656 O O . VAL A 1 86 ? -23.859 2.345 27.082 1.00 94.12 86 VAL A O 1
ATOM 659 N N . GLN A 1 87 ? -23.525 1.699 24.950 1.00 95.00 87 GLN A N 1
ATOM 660 C CA . GLN A 1 87 ? -24.924 1.676 24.529 1.00 95.00 87 GLN A CA 1
ATOM 661 C C . GLN A 1 87 ? -25.197 0.388 23.750 1.00 95.00 87 GLN A C 1
ATOM 663 O O . GLN A 1 87 ? -24.287 -0.181 23.147 1.00 95.00 87 GLN A O 1
ATOM 668 N N . GLU A 1 88 ? -26.445 -0.072 23.782 1.00 93.44 88 GLU A N 1
ATOM 669 C CA . GLU A 1 88 ? -26.889 -1.202 22.966 1.00 93.44 88 GLU A CA 1
ATOM 670 C C . GLU A 1 88 ? -26.807 -0.825 21.480 1.00 93.44 88 GLU A C 1
ATOM 672 O O . GLU A 1 88 ? -27.240 0.257 21.075 1.00 93.44 88 GLU A O 1
ATOM 677 N N . ASP A 1 89 ? -26.226 -1.701 20.662 1.00 90.12 89 ASP A N 1
ATOM 678 C CA . ASP A 1 89 ? -26.113 -1.464 19.228 1.00 90.12 89 ASP A CA 1
ATOM 679 C C . ASP A 1 89 ? -27.439 -1.747 18.493 1.00 90.12 89 ASP A C 1
ATOM 681 O O . ASP A 1 89 ? -28.386 -2.323 19.033 1.00 90.12 89 ASP A O 1
ATOM 685 N N . LYS A 1 90 ? -27.513 -1.352 17.216 1.00 87.75 90 LYS A N 1
ATOM 686 C CA . LYS A 1 90 ? -28.722 -1.476 16.382 1.00 87.75 90 LYS A CA 1
ATOM 687 C C . LYS A 1 90 ? -29.257 -2.916 16.266 1.00 87.75 90 LYS A C 1
ATOM 689 O O . LYS A 1 90 ? -30.442 -3.095 15.990 1.00 87.75 90 LYS A O 1
ATOM 694 N N . PHE A 1 91 ? -28.411 -3.925 16.449 1.00 89.75 91 PHE A N 1
ATOM 695 C CA . PHE A 1 91 ? -28.738 -5.343 16.304 1.00 89.75 91 PHE A CA 1
ATOM 696 C C . PHE A 1 91 ? -28.923 -6.063 17.646 1.00 89.75 91 PHE A C 1
ATOM 698 O O . PHE A 1 91 ? -29.194 -7.266 17.667 1.00 89.75 91 PHE A O 1
ATOM 705 N N . TRP A 1 92 ? -28.839 -5.341 18.768 1.00 88.94 92 TRP A N 1
ATOM 706 C CA . TRP A 1 92 ? -28.906 -5.913 20.112 1.00 88.94 92 TRP A CA 1
ATOM 707 C C . TRP A 1 92 ? -30.177 -6.739 20.359 1.00 88.94 92 TRP A C 1
ATOM 709 O O . TRP A 1 92 ? -30.116 -7.846 20.892 1.00 88.94 92 TRP A O 1
ATOM 719 N N . SER A 1 93 ? -31.340 -6.241 19.923 1.00 86.50 93 SER A N 1
ATOM 720 C CA . SER A 1 93 ? -32.625 -6.926 20.131 1.00 86.50 93 SER A CA 1
ATOM 721 C C . SER A 1 93 ? -32.912 -8.046 19.125 1.00 86.50 93 SER A C 1
ATOM 723 O O . SER A 1 93 ? -33.642 -8.978 19.457 1.00 86.50 93 SER A O 1
ATOM 725 N N . SER A 1 94 ? -32.399 -7.955 17.892 1.00 83.81 94 SER A N 1
ATOM 726 C CA . SER A 1 94 ? -32.691 -8.935 16.834 1.00 83.81 94 SER A CA 1
ATOM 727 C C . SER A 1 94 ? -31.859 -10.208 16.972 1.00 83.81 94 SER A C 1
ATOM 729 O O . SER A 1 94 ? -32.284 -11.260 16.497 1.00 83.81 94 SER A O 1
ATOM 731 N N . GLY A 1 95 ? -30.665 -10.124 17.578 1.00 82.69 95 GLY A N 1
ATOM 732 C CA . GLY A 1 95 ? -29.707 -11.234 17.659 1.00 82.69 95 GLY A CA 1
ATOM 733 C C . GLY A 1 95 ? -29.194 -11.712 16.292 1.00 82.69 95 GLY A C 1
ATOM 734 O O . GLY A 1 95 ? -28.491 -12.719 16.209 1.00 82.69 95 GLY A O 1
ATOM 735 N N . HIS A 1 96 ? -29.553 -11.002 15.220 1.00 81.69 96 HIS A N 1
ATOM 736 C CA . HIS A 1 96 ? -29.202 -11.288 13.838 1.00 81.69 96 HIS A CA 1
ATOM 737 C C . HIS A 1 96 ? -28.722 -10.005 13.164 1.00 81.69 96 HIS A C 1
ATOM 739 O O . HIS A 1 96 ? -29.386 -8.967 13.255 1.00 81.69 96 HIS A O 1
ATOM 745 N N . VAL A 1 97 ? -27.571 -10.099 12.497 1.00 80.75 97 VAL A N 1
ATOM 746 C CA . VAL A 1 97 ? -26.962 -9.006 11.740 1.00 80.75 97 VAL A CA 1
ATOM 747 C C . VAL A 1 97 ? -27.144 -9.309 10.260 1.00 80.75 97 VAL A C 1
ATOM 749 O O . VAL A 1 97 ? -26.448 -10.163 9.710 1.00 80.75 97 VAL A O 1
ATOM 752 N N . ASP A 1 98 ? -28.077 -8.602 9.628 1.00 76.25 98 ASP A N 1
ATOM 753 C CA . ASP A 1 98 ? -28.214 -8.626 8.177 1.00 76.25 98 ASP A CA 1
ATOM 754 C C . ASP A 1 98 ? -27.075 -7.814 7.539 1.00 76.25 98 ASP A C 1
ATOM 756 O O . ASP A 1 98 ? -26.789 -6.695 7.988 1.00 76.25 98 ASP A O 1
ATOM 760 N N . PRO A 1 99 ? -26.418 -8.331 6.487 1.00 74.88 99 PRO A N 1
ATOM 761 C CA . PRO A 1 99 ? -25.423 -7.571 5.747 1.00 74.88 99 PRO A CA 1
ATOM 762 C C . PRO A 1 99 ? -26.008 -6.261 5.198 1.00 74.88 99 PRO A C 1
ATOM 764 O O . PRO A 1 99 ? -27.015 -6.262 4.488 1.00 74.88 99 PRO A O 1
ATOM 767 N N . ILE A 1 100 ? -25.367 -5.130 5.502 1.00 83.00 100 ILE A N 1
ATOM 768 C CA . ILE A 1 100 ? -25.773 -3.824 4.974 1.00 83.00 100 ILE A CA 1
ATOM 769 C C . ILE A 1 100 ? -24.965 -3.543 3.706 1.00 83.00 100 ILE A C 1
ATOM 771 O O . ILE A 1 100 ? -23.822 -3.096 3.782 1.00 83.00 100 ILE A O 1
ATOM 775 N N . TYR A 1 101 ? -25.564 -3.783 2.542 1.00 84.50 101 TYR A N 1
ATOM 776 C CA . TYR A 1 101 ? -24.963 -3.439 1.253 1.00 84.50 101 TYR A CA 1
ATOM 777 C C . TYR A 1 101 ? -25.608 -2.187 0.655 1.00 84.50 101 TYR A C 1
ATOM 779 O O . TYR A 1 101 ? -26.810 -1.952 0.795 1.00 84.50 101 TYR A O 1
ATOM 787 N N . SER A 1 102 ? -24.804 -1.378 -0.037 1.00 87.88 102 SER A N 1
ATOM 788 C CA . SER A 1 102 ? -25.323 -0.326 -0.912 1.00 87.88 102 SER A CA 1
ATOM 789 C C . SER A 1 102 ? -26.067 -0.949 -2.098 1.00 87.88 102 SER A C 1
ATOM 791 O O . SER A 1 102 ? -25.815 -2.095 -2.467 1.00 87.88 102 SER A O 1
ATOM 793 N N . SER A 1 103 ? -26.953 -0.197 -2.757 1.00 86.94 103 SER A N 1
ATOM 794 C CA . SER A 1 103 ? -27.691 -0.693 -3.932 1.00 86.94 103 SER A CA 1
ATOM 795 C C . SER A 1 103 ? -26.783 -1.156 -5.078 1.00 86.94 103 SER A C 1
ATOM 797 O O . SER A 1 103 ? -27.166 -2.056 -5.819 1.00 86.94 103 SER A O 1
ATOM 799 N N . SER A 1 104 ? -25.584 -0.578 -5.207 1.00 88.12 104 SER A N 1
ATOM 800 C CA . SER A 1 104 ? -24.581 -0.972 -6.205 1.00 88.12 104 SER A CA 1
ATOM 801 C C . SER A 1 104 ? -23.979 -2.352 -5.941 1.00 88.12 104 SER A C 1
ATOM 803 O O . SER A 1 104 ? -23.645 -3.049 -6.889 1.00 88.12 104 SER A O 1
ATOM 805 N N . THR A 1 105 ? -23.858 -2.739 -4.670 1.00 87.25 105 THR A N 1
ATOM 806 C CA . THR A 1 105 ? -23.177 -3.968 -4.226 1.00 87.25 105 THR A CA 1
ATOM 807 C C . THR A 1 105 ? -24.175 -5.037 -3.765 1.00 87.25 105 THR A C 1
ATOM 809 O O . THR A 1 105 ? -23.829 -6.202 -3.632 1.00 87.25 105 THR A O 1
ATOM 812 N N . ALA A 1 106 ? -25.451 -4.683 -3.579 1.00 84.81 106 ALA A N 1
ATOM 813 C CA . ALA A 1 106 ? -26.494 -5.595 -3.105 1.00 84.81 106 ALA A CA 1
ATOM 814 C C . ALA A 1 106 ? -26.792 -6.766 -4.058 1.00 84.81 106 ALA A C 1
ATOM 816 O O . ALA A 1 106 ? -27.331 -7.780 -3.621 1.00 84.81 106 ALA A O 1
ATOM 817 N N . ALA A 1 107 ? -26.479 -6.621 -5.349 1.00 83.00 107 ALA A N 1
ATOM 818 C CA . ALA A 1 107 ? -26.648 -7.678 -6.346 1.00 83.00 107 ALA A CA 1
ATOM 819 C C . ALA A 1 107 ? -25.409 -8.581 -6.491 1.00 83.00 107 ALA A C 1
ATOM 821 O O . ALA A 1 107 ? -25.459 -9.551 -7.247 1.00 83.00 107 ALA A O 1
ATOM 822 N N . GLU A 1 108 ? -24.303 -8.264 -5.812 1.00 86.94 108 GLU A N 1
ATOM 823 C CA . GLU A 1 108 ? -23.091 -9.079 -5.861 1.00 86.94 108 GLU A CA 1
ATOM 824 C C . GLU A 1 108 ? -23.279 -10.379 -5.071 1.00 86.94 108 GLU A C 1
ATOM 826 O O . GLU A 1 108 ? -23.875 -10.409 -3.993 1.00 86.94 108 GLU A O 1
ATOM 831 N N . GLU A 1 109 ? -2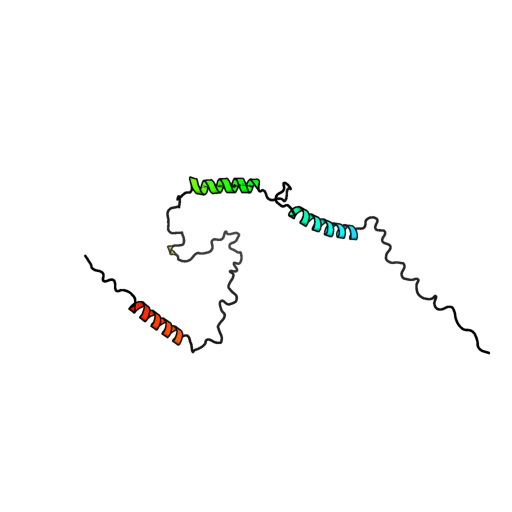2.768 -11.481 -5.619 1.00 81.38 109 GLU A N 1
ATOM 832 C CA . GLU A 1 109 ? -22.869 -12.790 -4.984 1.00 81.38 109 GLU A CA 1
ATOM 833 C C . GLU A 1 109 ? -21.904 -12.885 -3.795 1.00 81.38 109 GLU A C 1
ATOM 835 O O . GLU A 1 109 ? -20.680 -12.872 -3.947 1.00 81.38 109 GLU A O 1
ATOM 840 N N . VAL A 1 110 ? -22.460 -13.011 -2.589 1.00 81.00 110 VAL A N 1
ATOM 841 C CA . VAL A 1 110 ? -21.679 -13.201 -1.365 1.00 81.00 110 VAL A CA 1
ATOM 842 C C . VAL A 1 110 ? -21.380 -14.687 -1.194 1.00 81.00 110 VAL A C 1
ATOM 844 O O . VAL A 1 110 ? -22.262 -15.477 -0.865 1.00 81.00 110 VAL A O 1
ATOM 847 N N . ASN A 1 111 ? -20.113 -15.057 -1.381 1.00 84.38 111 ASN A N 1
ATOM 848 C CA . ASN A 1 111 ? -19.617 -16.425 -1.238 1.00 84.38 111 ASN A CA 1
ATOM 849 C C . ASN A 1 111 ? -18.804 -16.569 0.059 1.00 84.38 111 ASN A C 1
ATOM 851 O O . ASN A 1 111 ? -17.574 -16.458 0.027 1.00 84.38 111 ASN A O 1
ATOM 855 N N . PRO A 1 112 ? -19.449 -16.778 1.225 1.00 84.81 112 PRO A N 1
ATOM 856 C CA . PRO A 1 112 ? -18.722 -16.924 2.475 1.00 84.81 112 PRO A CA 1
ATOM 857 C C . PRO A 1 112 ? -17.827 -18.166 2.423 1.00 84.81 112 PRO A C 1
ATOM 859 O O . PRO A 1 112 ? -18.219 -19.224 1.927 1.00 84.81 112 PRO A O 1
ATOM 862 N N . LEU A 1 113 ? -16.618 -18.048 2.970 1.00 87.94 113 LEU A N 1
ATOM 863 C CA . LEU A 1 113 ? -15.700 -19.175 3.096 1.00 87.94 113 LEU A CA 1
ATOM 864 C C . LEU A 1 113 ? -16.281 -20.193 4.083 1.00 87.94 113 LEU A C 1
ATOM 866 O O . LEU A 1 113 ? -16.211 -20.021 5.299 1.00 87.94 113 LEU A O 1
ATOM 870 N N . VAL A 1 114 ? -16.844 -21.274 3.554 1.00 87.31 114 VAL A N 1
ATOM 871 C CA . VAL A 1 114 ? -17.297 -22.416 4.344 1.00 87.31 114 VAL A CA 1
ATOM 872 C C . VAL A 1 114 ? -16.197 -23.475 4.322 1.00 87.31 114 VAL A C 1
ATOM 874 O O . VAL A 1 114 ? -15.773 -23.926 3.260 1.00 87.31 114 VAL A O 1
ATOM 877 N N . GLY A 1 115 ? -15.696 -23.853 5.501 1.00 88.44 115 GLY A N 1
ATOM 878 C CA . GLY A 1 115 ? -14.589 -24.803 5.620 1.00 88.44 115 GLY A CA 1
ATOM 879 C C . GLY A 1 115 ? -14.882 -26.137 4.924 1.00 88.44 115 GLY A C 1
ATOM 880 O O . GLY A 1 115 ? -15.968 -26.699 5.069 1.00 88.44 115 GLY A O 1
ATOM 881 N N . SER A 1 116 ? -13.888 -26.685 4.222 1.00 86.69 116 SER A N 1
ATOM 882 C CA . SER A 1 116 ? -14.013 -27.909 3.408 1.00 86.69 116 SER A CA 1
ATOM 883 C C . SER A 1 116 ? -14.479 -29.147 4.188 1.00 86.69 116 SER A C 1
ATOM 885 O O . SER A 1 116 ? -15.048 -30.069 3.608 1.00 86.69 116 SER A O 1
ATOM 887 N N . ALA A 1 117 ? -14.274 -29.164 5.506 1.00 85.00 117 ALA A N 1
ATOM 888 C CA . ALA A 1 117 ? -14.656 -30.258 6.392 1.00 85.00 117 ALA A CA 1
ATOM 889 C C . ALA A 1 117 ? -15.946 -30.007 7.198 1.00 85.00 117 ALA A C 1
ATOM 891 O O . ALA A 1 117 ? -16.300 -30.848 8.021 1.00 85.00 117 ALA A O 1
ATOM 892 N N . ILE A 1 118 ? -16.669 -28.895 6.993 1.00 84.12 118 ILE A N 1
ATOM 893 C CA . ILE A 1 118 ? -17.789 -28.512 7.879 1.00 84.12 118 ILE A CA 1
ATOM 894 C C . ILE A 1 118 ? -18.918 -29.552 7.925 1.00 84.12 118 ILE A C 1
ATOM 896 O O . ILE A 1 118 ? -19.599 -29.692 8.936 1.00 84.12 118 ILE A O 1
ATOM 900 N N . ASN A 1 119 ? -19.099 -30.300 6.835 1.00 80.12 119 ASN A N 1
ATOM 901 C CA . ASN A 1 119 ? -20.120 -31.339 6.714 1.00 80.12 119 ASN A CA 1
ATOM 902 C C . ASN A 1 119 ? -19.506 -32.746 6.615 1.00 80.12 119 ASN A C 1
ATOM 904 O O . ASN A 1 119 ? -20.152 -33.688 6.149 1.00 80.12 119 ASN A O 1
ATOM 908 N N . ALA A 1 120 ? -18.237 -32.900 7.009 1.00 81.12 120 ALA A N 1
ATOM 909 C CA . ALA A 1 120 ? -17.568 -34.190 7.001 1.00 81.12 120 ALA A CA 1
ATOM 910 C C . ALA A 1 120 ? -18.197 -35.102 8.064 1.00 81.12 120 ALA A C 1
ATOM 912 O O . ALA A 1 120 ? -17.985 -34.949 9.266 1.00 81.12 120 ALA A O 1
ATOM 913 N N . LYS A 1 121 ? -18.982 -36.084 7.617 1.00 71.06 121 LYS A N 1
ATOM 914 C CA . LYS A 1 121 ? -19.492 -37.148 8.485 1.00 71.06 121 LYS A CA 1
ATOM 915 C C . LYS A 1 121 ? -18.364 -38.150 8.737 1.00 71.06 121 LYS A C 1
ATOM 917 O O . LYS A 1 121 ? -17.882 -38.788 7.803 1.00 71.06 121 LYS A O 1
ATOM 922 N N . SER A 1 122 ? -17.941 -38.305 9.992 1.00 64.69 122 SER A N 1
ATOM 923 C CA . SER A 1 122 ? -16.978 -39.345 10.375 1.00 64.69 122 SER A CA 1
ATOM 924 C C . SER A 1 122 ? -17.609 -40.727 10.194 1.00 64.69 122 SER A C 1
ATOM 926 O O . SER A 1 122 ? -18.438 -41.154 10.995 1.00 64.69 122 SER A O 1
ATOM 928 N N . ALA A 1 123 ? -17.199 -41.451 9.153 1.00 61.91 123 ALA A N 1
ATOM 929 C CA . ALA A 1 123 ? -17.690 -42.797 8.849 1.00 61.91 123 ALA A CA 1
ATOM 930 C C . ALA A 1 123 ? -17.229 -43.880 9.852 1.00 61.91 123 ALA A C 1
ATOM 932 O O . ALA A 1 123 ? -17.524 -45.055 9.659 1.00 61.91 123 ALA A O 1
ATOM 933 N N . ARG A 1 124 ? -16.494 -43.521 10.917 1.00 55.09 124 ARG A N 1
ATOM 934 C CA . ARG A 1 124 ? -15.979 -44.476 11.921 1.00 55.09 124 ARG A CA 1
ATOM 935 C C . ARG A 1 124 ? -16.360 -44.154 13.366 1.00 55.09 124 ARG A C 1
ATOM 937 O O . ARG A 1 124 ? -15.707 -44.628 14.287 1.00 55.09 124 ARG A O 1
ATOM 944 N N . TYR A 1 125 ? -17.422 -43.380 13.573 1.00 52.03 125 TYR A N 1
ATOM 945 C CA . TYR A 1 125 ? -17.926 -43.061 14.913 1.00 52.03 125 TYR A CA 1
ATOM 946 C C . TYR A 1 125 ? -19.441 -43.273 15.032 1.00 52.03 125 TYR A C 1
ATOM 948 O O . TYR A 1 125 ? -20.137 -42.565 15.753 1.00 52.03 125 TYR A O 1
ATOM 956 N N . CYS A 1 126 ? -19.984 -44.231 14.282 1.00 53.81 126 CYS A N 1
ATOM 957 C CA . CYS A 1 126 ? -21.354 -44.675 14.491 1.00 53.81 126 CYS A CA 1
ATOM 958 C C . CYS A 1 126 ? -21.357 -45.760 15.581 1.00 53.81 126 CYS A C 1
ATOM 960 O O . CYS A 1 126 ? -20.705 -46.792 15.453 1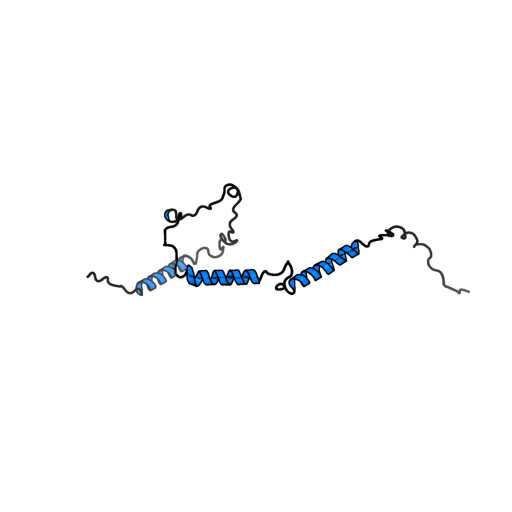.00 53.81 126 CYS A O 1
ATOM 962 N N . ASP A 1 127 ? -22.085 -45.445 16.652 1.00 56.12 127 ASP A N 1
ATOM 963 C CA . ASP A 1 127 ? -22.661 -46.292 17.706 1.00 56.12 127 ASP A CA 1
ATOM 964 C C . ASP A 1 127 ? -21.976 -46.472 19.066 1.00 56.12 127 ASP A C 1
ATOM 966 O O . ASP A 1 127 ? -22.688 -46.413 20.070 1.00 56.12 127 ASP A O 1
ATOM 970 N N . TYR A 1 128 ? -20.655 -46.614 19.198 1.00 54.69 128 TYR A N 1
ATOM 971 C CA . TYR A 1 128 ? -20.119 -47.055 20.505 1.00 54.69 128 TYR A CA 1
ATOM 972 C C . TYR A 1 128 ? -19.704 -45.960 21.498 1.00 54.69 128 TYR A C 1
ATOM 974 O O . TYR A 1 128 ? -19.557 -46.261 22.681 1.00 54.69 128 TYR A O 1
ATOM 982 N N . ASP A 1 129 ? -19.563 -44.696 21.087 1.00 60.38 129 ASP A N 1
ATOM 983 C CA . ASP A 1 129 ? -18.851 -43.718 21.932 1.00 60.38 129 ASP A CA 1
ATOM 984 C C . ASP A 1 129 ? -19.650 -42.437 22.268 1.00 60.38 129 ASP A C 1
ATOM 986 O O . ASP A 1 129 ? -19.320 -41.717 23.201 1.00 60.38 129 ASP A O 1
ATOM 990 N N . MET A 1 130 ? -20.827 -42.196 21.673 1.00 65.69 130 MET A N 1
ATOM 991 C CA . MET A 1 130 ? -21.688 -41.081 22.128 1.00 65.69 130 MET A CA 1
ATOM 992 C C . MET A 1 130 ? -22.348 -41.344 23.488 1.00 65.69 130 MET A C 1
ATOM 994 O O . MET A 1 130 ? -22.523 -40.419 24.280 1.00 65.69 130 MET A O 1
ATOM 998 N N . ASN A 1 131 ? -22.702 -42.596 23.790 1.00 66.06 131 ASN A N 1
ATOM 999 C CA . ASN A 1 131 ? -23.253 -42.963 25.098 1.00 66.06 131 ASN A CA 1
ATOM 1000 C C . ASN A 1 131 ? -22.168 -42.975 26.184 1.00 66.06 131 ASN A C 1
ATOM 1002 O O . ASN A 1 131 ? -22.437 -42.591 27.320 1.00 66.06 131 ASN A O 1
ATOM 1006 N N . LEU A 1 132 ? -20.932 -43.340 25.826 1.00 71.62 132 LEU A N 1
ATOM 1007 C CA . LEU A 1 132 ? -19.787 -43.299 26.733 1.00 71.62 132 LEU A CA 1
ATOM 1008 C C . LEU A 1 132 ? -19.375 -41.857 27.050 1.00 71.62 132 LEU A C 1
ATOM 1010 O O . LEU A 1 132 ? -19.160 -41.529 28.216 1.00 71.62 132 LEU A O 1
ATOM 1014 N N . LEU A 1 133 ? -19.338 -40.975 26.047 1.00 70.38 133 LEU A N 1
ATOM 1015 C CA . LEU A 1 133 ? -19.080 -39.549 26.250 1.00 70.38 133 LEU A CA 1
ATOM 1016 C C . LEU A 1 133 ? -20.195 -38.857 27.041 1.00 70.38 133 LEU A C 1
ATOM 1018 O O . LEU A 1 133 ? -19.899 -38.047 27.920 1.00 70.38 133 LEU A O 1
ATOM 1022 N N . LYS A 1 134 ? -21.468 -39.200 26.798 1.00 77.38 134 LYS A N 1
ATOM 1023 C CA . LYS A 1 134 ? -22.590 -38.720 27.624 1.00 77.38 134 LYS A CA 1
ATOM 1024 C C . LYS A 1 134 ? -22.446 -39.172 29.075 1.00 77.38 134 LYS A C 1
ATOM 1026 O O . LYS A 1 134 ? -22.541 -38.338 29.970 1.00 77.38 134 LYS A O 1
ATOM 1031 N N . LYS A 1 135 ? -22.114 -40.446 29.303 1.00 81.56 135 LYS A N 1
ATOM 1032 C CA . LYS A 1 135 ? -21.884 -40.992 30.645 1.00 81.56 135 LYS A CA 1
ATOM 1033 C C . LYS A 1 135 ? -20.700 -40.317 31.349 1.00 81.56 135 LYS A C 1
ATOM 1035 O O . LYS A 1 135 ? -20.840 -39.885 32.487 1.00 81.56 135 LYS A O 1
ATOM 1040 N N . LYS A 1 136 ? -19.569 -40.126 30.658 1.00 83.19 136 LYS A N 1
ATOM 1041 C CA . LYS A 1 136 ? -18.414 -39.378 31.192 1.00 83.19 136 LYS A CA 1
ATOM 1042 C C . LYS A 1 136 ? -18.766 -37.925 31.514 1.00 83.19 136 LYS A C 1
ATOM 1044 O O . LYS A 1 136 ? -18.338 -37.410 32.541 1.00 83.19 136 LYS A O 1
ATOM 1049 N N . ARG A 1 137 ? -19.559 -37.256 30.668 1.00 82.19 137 ARG A N 1
ATOM 1050 C CA . ARG A 1 137 ? -20.035 -35.885 30.917 1.00 82.19 137 ARG A CA 1
ATOM 1051 C C . ARG A 1 137 ? -20.915 -35.814 32.167 1.00 82.19 137 ARG A C 1
ATOM 1053 O O . ARG A 1 137 ? -20.779 -34.873 32.948 1.00 82.19 137 ARG A O 1
ATOM 1060 N N . GLU A 1 138 ? -21.802 -36.785 32.361 1.00 86.00 138 GLU A N 1
ATOM 1061 C CA . GLU A 1 138 ? -22.661 -36.872 33.547 1.00 86.00 138 GLU A CA 1
ATOM 1062 C C . GLU A 1 138 ? -21.848 -37.125 34.820 1.00 86.00 138 GLU A C 1
ATOM 1064 O O . GLU A 1 138 ? -22.018 -36.397 35.796 1.00 86.00 138 GLU A O 1
ATOM 1069 N N . GLU A 1 139 ? -20.895 -38.061 34.790 1.00 86.12 139 GLU A N 1
ATOM 1070 C CA . GLU A 1 139 ? -19.988 -38.333 35.914 1.00 86.12 139 GLU A CA 1
ATOM 1071 C C . GLU A 1 139 ? -19.191 -37.082 36.319 1.00 86.12 139 GLU A C 1
ATOM 1073 O O . GLU A 1 139 ? -19.143 -36.729 37.498 1.00 86.12 139 GLU A O 1
ATOM 1078 N N . ILE A 1 140 ? -18.639 -36.350 35.347 1.00 82.38 140 ILE A N 1
ATOM 1079 C CA . ILE A 1 140 ? -17.899 -35.103 35.597 1.00 82.38 140 ILE A CA 1
ATOM 1080 C C . ILE A 1 140 ? -18.815 -34.017 36.178 1.00 82.38 140 ILE A C 1
ATOM 1082 O O . ILE A 1 140 ? -18.422 -33.303 37.099 1.00 82.38 140 ILE A O 1
ATOM 1086 N N . THR A 1 141 ? -20.049 -33.900 35.682 1.00 83.19 141 THR A N 1
ATOM 1087 C CA . THR A 1 141 ? -21.018 -32.905 36.175 1.00 83.19 141 THR A CA 1
ATOM 1088 C C . THR A 1 141 ? -21.423 -33.194 37.619 1.00 83.19 141 THR A C 1
ATOM 1090 O O . THR A 1 141 ? -21.514 -32.273 38.429 1.00 83.19 141 THR A O 1
ATOM 1093 N N . ILE A 1 142 ? -21.623 -34.468 37.964 1.00 79.88 142 ILE A N 1
ATOM 1094 C CA . ILE A 1 142 ? -21.946 -34.896 39.329 1.00 79.88 142 ILE A CA 1
ATOM 1095 C C . ILE A 1 142 ? -20.775 -34.605 40.273 1.00 79.88 142 ILE A C 1
ATOM 1097 O O . ILE A 1 142 ? -20.993 -34.056 41.353 1.00 79.88 142 ILE A O 1
ATOM 1101 N N . GLN A 1 143 ? -19.539 -34.892 39.855 1.00 78.62 143 GLN A N 1
ATOM 1102 C CA . GLN A 1 143 ? -18.334 -34.572 40.631 1.00 78.62 143 GLN A CA 1
ATOM 1103 C C . GLN A 1 143 ? -18.181 -33.059 40.855 1.00 78.62 143 GLN A C 1
ATOM 1105 O O . GLN A 1 143 ? -17.962 -32.612 41.981 1.00 78.62 143 GLN A O 1
ATOM 1110 N N . LEU A 1 144 ? -18.382 -32.254 39.808 1.00 79.25 144 LEU A N 1
ATOM 1111 C CA . LEU A 1 144 ? -18.320 -30.792 39.891 1.00 79.25 144 LEU A CA 1
ATOM 1112 C C . LEU A 1 144 ? -19.416 -30.206 40.794 1.00 79.25 144 LEU A C 1
ATOM 1114 O O . LEU A 1 144 ? -19.146 -29.282 41.558 1.00 79.25 144 LEU A O 1
ATOM 1118 N N . ASN A 1 145 ? -20.634 -30.753 40.759 1.00 75.00 145 ASN A N 1
ATOM 1119 C CA . ASN A 1 145 ? -21.713 -30.322 41.652 1.00 75.00 145 ASN A CA 1
ATOM 1120 C C . ASN A 1 145 ? -21.493 -30.756 43.109 1.00 75.00 145 ASN A C 1
ATOM 1122 O O . ASN A 1 145 ? -21.967 -30.069 44.012 1.00 75.00 145 ASN A O 1
ATOM 1126 N N . MET A 1 146 ? -20.779 -31.860 43.350 1.00 77.69 146 MET A N 1
ATOM 1127 C CA . MET A 1 146 ? -20.432 -32.319 44.699 1.00 77.69 146 MET A CA 1
ATOM 1128 C C . MET A 1 146 ? -19.333 -31.452 45.335 1.00 77.69 146 MET A C 1
ATOM 1130 O O . MET A 1 146 ? -19.379 -31.192 46.534 1.00 77.69 146 MET A O 1
ATOM 1134 N N . TYR A 1 147 ? -18.392 -30.949 44.529 1.00 68.62 147 TYR A N 1
ATOM 1135 C CA . TYR A 1 147 ? -17.320 -30.047 44.972 1.00 68.62 147 TYR A CA 1
ATOM 1136 C C . TYR A 1 147 ? -17.717 -28.564 45.023 1.00 68.62 147 TYR A C 1
ATOM 1138 O O . TYR A 1 147 ? -16.912 -27.725 45.430 1.00 68.62 147 TYR A O 1
ATOM 1146 N N . ARG A 1 148 ? -18.948 -28.211 44.631 1.00 70.62 148 ARG A N 1
ATOM 1147 C CA . ARG A 1 148 ? -19.441 -26.832 44.695 1.00 70.62 148 ARG A CA 1
ATOM 1148 C C . ARG A 1 148 ? -19.791 -26.471 46.150 1.00 70.62 148 ARG A C 1
ATOM 1150 O O . ARG A 1 148 ? -20.740 -27.044 46.691 1.00 70.62 148 ARG A O 1
ATOM 1157 N N . PRO A 1 149 ? -19.093 -25.521 46.803 1.00 64.75 149 PRO A N 1
ATOM 1158 C CA . PRO A 1 149 ? -19.427 -25.117 48.165 1.00 64.75 149 PRO A CA 1
ATOM 1159 C C . PRO A 1 149 ? -20.841 -24.525 48.202 1.00 64.75 149 PRO A C 1
ATOM 1161 O O . PRO A 1 149 ? -21.179 -23.602 47.457 1.00 64.75 149 PRO A O 1
ATOM 1164 N N . ARG A 1 150 ? -21.692 -25.093 49.062 1.00 65.69 150 ARG A N 1
ATOM 1165 C CA . ARG A 1 150 ? -23.076 -24.657 49.258 1.00 65.69 150 ARG A CA 1
ATOM 1166 C C . ARG A 1 150 ? -23.053 -23.360 50.066 1.00 65.69 150 ARG A C 1
ATOM 1168 O O . ARG A 1 150 ? -23.088 -23.399 51.291 1.00 65.69 150 ARG A O 1
ATOM 1175 N N . ILE A 1 151 ? -22.961 -22.217 49.385 1.00 58.47 151 ILE A N 1
ATOM 1176 C CA . ILE A 1 151 ? -23.120 -20.911 50.031 1.00 58.47 151 ILE A CA 1
ATOM 1177 C C . ILE A 1 151 ? -24.573 -20.837 50.509 1.00 58.47 151 ILE A C 1
ATOM 1179 O O . ILE A 1 151 ? -25.497 -20.649 49.719 1.00 58.47 151 ILE A O 1
ATOM 1183 N N . GLN A 1 152 ? -24.793 -21.093 51.799 1.00 53.56 152 GLN A N 1
ATOM 1184 C CA . GLN A 1 152 ? -26.080 -20.843 52.426 1.00 53.56 152 GLN A CA 1
ATOM 1185 C C . GLN A 1 152 ? -26.302 -19.331 52.416 1.00 53.56 152 GLN A C 1
ATOM 1187 O O . GLN A 1 152 ? -25.560 -18.575 53.038 1.00 53.56 152 GLN A O 1
ATOM 1192 N N . SER A 1 153 ? -27.319 -18.894 51.675 1.00 52.38 153 SER A N 1
ATOM 1193 C CA . SER A 1 153 ? -27.857 -17.542 51.769 1.00 52.38 153 SER A CA 1
ATOM 1194 C C . SER A 1 153 ? -28.447 -17.367 53.170 1.00 52.38 153 SER A C 1
ATOM 1196 O O . SER A 1 153 ? -29.564 -17.805 53.446 1.00 52.38 153 SER A O 1
ATOM 1198 N N . SER A 1 154 ? -27.667 -16.769 54.070 1.00 44.75 154 SER A N 1
ATOM 1199 C CA . SER A 1 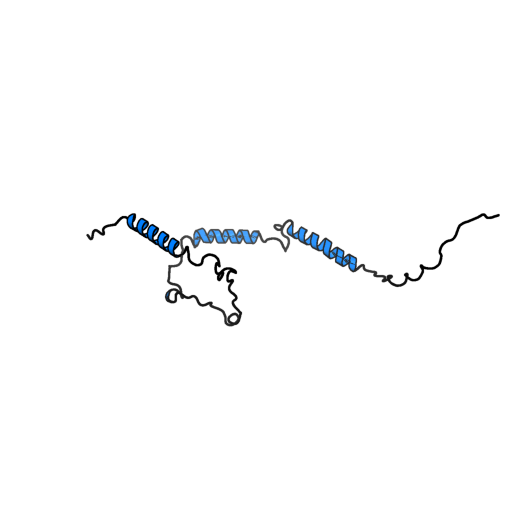154 ? -28.187 -16.186 55.302 1.00 44.75 154 SER A CA 1
ATOM 1200 C C . SER A 1 154 ? -28.889 -14.890 54.919 1.00 44.75 154 SER A C 1
ATOM 1202 O O . SER A 1 154 ? -28.236 -13.883 54.659 1.00 44.75 154 SER A O 1
ATOM 1204 N N . LYS A 1 155 ? -30.220 -14.935 54.829 1.00 52.00 155 LYS A N 1
ATOM 1205 C CA . LYS A 1 155 ? -31.048 -13.729 54.807 1.00 52.00 155 LYS A CA 1
ATOM 1206 C C . LYS A 1 155 ? -30.903 -13.032 56.162 1.00 52.00 155 LYS A C 1
ATOM 1208 O O . LYS A 1 155 ? -31.246 -13.629 57.180 1.00 52.00 155 LYS A O 1
ATOM 1213 N N . GLY A 1 156 ? -30.384 -11.812 56.142 1.00 42.62 156 GLY A N 1
ATOM 1214 C CA . GLY A 1 156 ? -30.432 -10.826 57.218 1.00 42.62 156 GLY A CA 1
ATOM 1215 C C . GLY A 1 156 ? -30.934 -9.523 56.630 1.00 42.62 156 GLY A C 1
ATOM 1216 O O . GLY A 1 156 ? -30.477 -9.211 55.506 1.00 42.62 156 GLY A O 1
#

Foldseek 3Di:
DDDDDDDDDDDPDDPPPPPPPPPPDVDPPVVVVVVCVVVVVVVVVVCVVCLCDPDPNHDPVVVVVVVCVVVVCCVVPVCNVVDDDDDQDPCNVVVDDDDDDDPVCVPPDDDDDDDPCNPPDDPPPPDDPPVVVVVVVVVVVVVVVVPDPDPPPPDD

pLDDT: mean 78.54, std 16.57, range [40.34, 97.88]

Radius of gyration: 41.47 Å; chains: 1; bounding box: 82×70×119 Å

InterPro domains:
  IPR000615 Bestrophin [PTHR10736] (15-124)
  IPR021134 Bestrophin-like [PF01062] (22-78)

Sequence (156 aa):
MANQLAQGTGETASLRLGHTLAIDIVVPLSTMVQFVFYVGWMKAAEVLLNPMGDDDDDFECNFLLDKNLATSLSIVDETHYDAPTVQEDKFWSSGHVDPIYSSSTAAEEVNPLVGSAINAKSARYCDYDMNLLKKKREEITIQLNMYRPRIQSSKG